Protein AF-A0A8T1SLJ9-F1 (afdb_monomer_lite)

InterPro domains:
  IPR001841 Zinc finger, RING-type [PS50089] (3-45)
  IPR013083 Zinc finger, RING/FYVE/PHD-type [G3DSA:3.30.40.10] (1-55)
  IPR024766 Zinc finger, RING-H2-type [PF12678] (1-45)
  IPR051031 RING-box E3 Ubiquitin Ligase [PTHR11210] (1-53)

Foldseek 3Di:
DDDPVCVVPVVVVQQWWWAFPVRDIDTPVVVVVVCVPQQADPPPRHGGHTPDIGD

Structure (mmCIF, N/CA/C/O backbone):
data_AF-A0A8T1SLJ9-F1
#
_entry.id   AF-A0A8T1SLJ9-F1
#
loop_
_atom_site.group_PDB
_atom_site.id
_atom_site.type_symbol
_atom_site.label_atom_id
_atom_site.label_alt_id
_atom_site.label_comp_id
_atom_site.label_asym_id
_atom_site.label_entity_id
_atom_site.label_seq_id
_atom_site.pdbx_PDB_ins_code
_atom_site.Cartn_x
_atom_site.Cartn_y
_atom_site.Cartn_z
_atom_site.occupancy
_atom_site.B_iso_or_equiv
_atom_site.auth_seq_id
_atom_site.auth_comp_id
_atom_site.auth_asym_id
_atom_site.auth_atom_id
_atom_site.pdbx_PDB_model_num
ATOM 1 N N . ASP A 1 1 ? -4.517 -5.739 -15.653 1.00 48.53 1 ASP A N 1
ATOM 2 C CA . ASP A 1 1 ? -3.762 -4.759 -16.451 1.00 48.53 1 ASP A CA 1
ATOM 3 C C . ASP A 1 1 ? -2.305 -4.821 -16.014 1.00 48.53 1 ASP A C 1
ATOM 5 O O . ASP A 1 1 ? -2.026 -4.631 -14.834 1.00 48.53 1 ASP A O 1
ATOM 9 N N . ALA A 1 2 ? -1.415 -5.285 -16.891 1.00 45.81 2 ALA A N 1
ATOM 10 C CA . ALA A 1 2 ? -0.062 -5.693 -16.516 1.00 45.81 2 ALA A CA 1
ATOM 11 C C . ALA A 1 2 ? 0.818 -4.477 -16.187 1.00 45.81 2 ALA A C 1
ATOM 13 O O . ALA A 1 2 ? 0.962 -3.563 -16.994 1.00 45.81 2 ALA A O 1
ATOM 14 N N . CYS A 1 3 ? 1.442 -4.475 -15.005 1.00 59.56 3 CYS A N 1
ATOM 15 C CA . CYS A 1 3 ? 2.406 -3.450 -14.620 1.00 59.56 3 CYS A CA 1
ATOM 16 C C . CYS A 1 3 ? 3.559 -3.399 -15.644 1.00 59.56 3 CYS A C 1
ATOM 18 O O . CYS A 1 3 ? 4.248 -4.401 -15.841 1.00 59.56 3 CYS A O 1
ATOM 20 N N . LEU A 1 4 ? 3.810 -2.228 -16.247 1.00 58.31 4 LEU A N 1
ATOM 21 C CA . LEU A 1 4 ? 4.898 -1.994 -17.216 1.00 58.31 4 LEU A CA 1
ATOM 22 C C . LEU A 1 4 ? 6.282 -2.444 -16.700 1.00 58.31 4 LEU A C 1
ATOM 24 O O . LEU A 1 4 ? 7.145 -2.809 -17.492 1.00 58.31 4 LEU A O 1
ATOM 28 N N . ARG A 1 5 ? 6.493 -2.488 -15.374 1.00 55.84 5 ARG A N 1
ATOM 29 C CA . ARG A 1 5 ? 7.710 -3.066 -14.773 1.00 55.84 5 ARG A CA 1
ATOM 30 C C . ARG A 1 5 ? 7.719 -4.594 -14.713 1.00 55.84 5 ARG A C 1
ATOM 32 O O . ARG A 1 5 ? 8.772 -5.181 -14.934 1.00 55.84 5 ARG A O 1
ATOM 39 N N . CYS A 1 6 ? 6.581 -5.241 -14.451 1.00 55.91 6 CYS A N 1
ATOM 40 C CA . CYS A 1 6 ? 6.487 -6.709 -14.454 1.00 55.91 6 CYS A CA 1
ATOM 41 C C . CYS A 1 6 ? 6.794 -7.282 -15.858 1.00 55.91 6 CYS A C 1
ATOM 43 O O . CYS A 1 6 ? 7.302 -8.396 -15.962 1.00 55.91 6 CYS A O 1
ATOM 45 N N . GLN A 1 7 ? 6.566 -6.507 -16.930 1.00 56.47 7 GLN A N 1
ATOM 46 C CA . GLN A 1 7 ? 6.960 -6.872 -18.299 1.00 56.47 7 GLN A CA 1
ATOM 47 C C . GLN A 1 7 ? 8.470 -6.748 -18.573 1.00 56.47 7 GLN A C 1
ATOM 49 O O . GLN A 1 7 ? 8.999 -7.537 -19.348 1.00 56.47 7 GLN A O 1
ATOM 54 N N . ALA A 1 8 ? 9.170 -5.800 -17.940 1.00 57.69 8 ALA A N 1
ATOM 55 C CA . ALA A 1 8 ? 10.585 -5.530 -18.217 1.00 57.69 8 ALA A CA 1
ATOM 56 C C . ALA A 1 8 ? 11.548 -6.538 -17.562 1.00 57.69 8 ALA A C 1
ATOM 58 O O . ALA A 1 8 ? 12.602 -6.829 -18.118 1.00 57.69 8 ALA A O 1
ATOM 59 N N . GLU A 1 9 ? 11.193 -7.081 -16.394 1.00 55.09 9 GLU A N 1
ATOM 60 C CA . GLU A 1 9 ? 12.072 -7.970 -15.612 1.00 55.09 9 GLU A CA 1
ATOM 61 C C . GLU A 1 9 ? 11.728 -9.467 -15.731 1.00 55.09 9 GLU A C 1
ATOM 63 O O . GLU A 1 9 ? 12.354 -10.287 -15.067 1.00 55.09 9 GLU A O 1
ATOM 68 N N . ASN A 1 10 ? 10.734 -9.842 -16.551 1.00 53.06 10 ASN A N 1
ATOM 69 C CA . ASN A 1 10 ? 10.206 -11.215 -16.648 1.00 53.06 10 ASN A CA 1
ATOM 70 C C . ASN A 1 10 ? 9.854 -11.835 -15.273 1.00 53.06 10 ASN A C 1
ATOM 72 O O . ASN A 1 10 ? 9.932 -13.040 -15.067 1.00 53.06 10 ASN A O 1
ATOM 76 N N . LYS A 1 11 ? 9.461 -10.989 -14.311 1.00 53.56 11 LYS A N 1
ATOM 77 C CA . LYS A 1 11 ? 8.938 -11.379 -12.992 1.00 53.56 11 LYS A CA 1
ATOM 78 C C . LYS A 1 11 ? 7.431 -11.160 -12.943 1.00 53.56 11 LYS A C 1
ATOM 80 O O . LYS A 1 11 ? 6.906 -10.480 -12.064 1.00 53.56 11 LYS A O 1
ATOM 85 N N . GLN A 1 12 ? 6.731 -11.692 -13.941 1.00 54.81 12 GLN A N 1
ATOM 86 C CA . GLN A 1 12 ? 5.266 -11.654 -13.982 1.00 54.81 12 GLN A CA 1
ATOM 87 C C . GLN A 1 12 ? 4.652 -12.534 -12.882 1.00 54.81 12 GLN A C 1
ATOM 89 O O . GLN A 1 12 ? 3.532 -12.282 -12.448 1.00 54.81 12 GLN A O 1
ATOM 94 N N . GLU A 1 13 ? 5.414 -13.511 -12.389 1.00 53.62 13 GLU A N 1
ATOM 95 C CA . GLU A 1 13 ? 4.951 -14.580 -11.499 1.00 53.62 13 GLU A CA 1
ATOM 96 C C . GLU A 1 13 ? 4.613 -14.113 -10.065 1.00 53.62 13 GLU A C 1
ATOM 98 O O . GLU A 1 13 ? 3.859 -14.789 -9.369 1.00 53.62 13 GLU A O 1
ATOM 103 N N . ASP A 1 14 ? 5.067 -12.921 -9.655 1.00 59.56 14 ASP A N 1
ATOM 104 C CA . ASP A 1 14 ? 4.821 -12.331 -8.322 1.00 59.56 14 ASP A CA 1
ATOM 105 C C . ASP A 1 14 ? 3.998 -11.025 -8.361 1.00 59.56 14 ASP A C 1
ATOM 107 O O . ASP A 1 14 ? 3.897 -10.289 -7.369 1.00 59.56 14 ASP A O 1
ATOM 111 N N . CYS A 1 15 ? 3.392 -10.703 -9.510 1.00 71.81 15 CYS A N 1
ATOM 112 C CA . CYS A 1 15 ? 2.593 -9.489 -9.709 1.00 71.81 15 CYS A CA 1
ATOM 113 C C . CYS A 1 15 ? 1.168 -9.673 -9.120 1.00 71.81 15 CYS A C 1
ATOM 115 O O . CYS A 1 15 ? 0.166 -9.591 -9.823 1.00 71.81 15 CYS A O 1
ATOM 117 N N . VAL A 1 16 ? 1.085 -9.956 -7.814 1.00 82.06 16 VAL A N 1
ATOM 118 C CA . VAL A 1 16 ? -0.169 -10.152 -7.059 1.00 82.06 16 VAL A CA 1
ATOM 119 C C . VAL A 1 16 ? -0.795 -8.820 -6.645 1.00 82.06 16 VAL A C 1
ATOM 121 O O . VAL A 1 16 ? -0.094 -7.823 -6.439 1.00 82.06 16 VAL A O 1
ATOM 124 N N . VAL A 1 17 ? -2.120 -8.782 -6.504 1.00 87.19 17 VAL A N 1
ATOM 125 C CA . VAL A 1 17 ? -2.830 -7.593 -6.015 1.00 87.19 17 VAL A CA 1
ATOM 126 C C . VAL A 1 17 ? -2.831 -7.610 -4.492 1.00 87.19 17 VAL A C 1
ATOM 128 O O . VAL A 1 17 ? -3.179 -8.606 -3.869 1.00 87.19 17 VAL A O 1
ATOM 131 N N . VAL A 1 18 ? -2.440 -6.501 -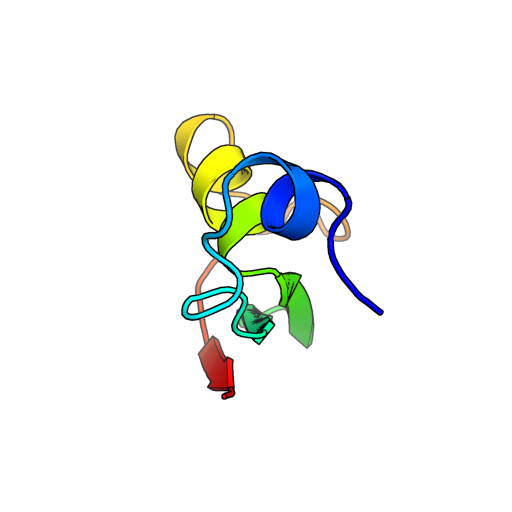3.876 1.00 89.94 18 VAL A N 1
ATOM 132 C CA . VAL A 1 18 ? -2.486 -6.293 -2.428 1.00 89.94 18 VAL A CA 1
ATOM 133 C C . VAL A 1 18 ? -3.556 -5.264 -2.109 1.00 89.94 18 VAL A C 1
ATOM 135 O O . VAL A 1 18 ? -3.622 -4.213 -2.741 1.00 89.94 18 VAL A O 1
ATOM 138 N N . TRP A 1 19 ? -4.388 -5.550 -1.117 1.00 92.44 19 TRP A N 1
ATOM 139 C CA . TRP A 1 19 ? -5.356 -4.602 -0.580 1.00 92.44 19 TRP A CA 1
ATOM 140 C C . TRP A 1 19 ? -4.879 -4.121 0.775 1.00 92.44 19 TRP A C 1
ATOM 142 O O . TRP A 1 19 ? -4.500 -4.931 1.621 1.00 92.44 19 TRP A O 1
ATOM 152 N N . GLY A 1 20 ? -4.912 -2.811 0.970 1.00 92.19 20 GLY A N 1
ATOM 153 C CA . GLY A 1 20 ? -4.677 -2.196 2.264 1.00 92.19 20 GLY A CA 1
ATOM 154 C C . GLY A 1 20 ? -5.941 -2.202 3.120 1.00 92.19 20 GLY A C 1
ATOM 155 O O . GLY A 1 20 ? -7.046 -2.283 2.584 1.00 92.19 20 GLY A O 1
ATOM 156 N N . GLU A 1 21 ? -5.790 -2.046 4.434 1.00 93.19 21 GLU A N 1
ATOM 157 C CA . GLU A 1 21 ? -6.918 -1.855 5.366 1.00 93.19 21 GLU A CA 1
ATOM 158 C C . GLU A 1 21 ? -7.749 -0.609 5.040 1.00 93.19 21 GLU A C 1
ATOM 160 O O . GLU A 1 21 ? -8.948 -0.555 5.293 1.00 93.19 21 GLU A O 1
ATOM 165 N N . CYS A 1 22 ? -7.140 0.372 4.371 1.00 92.38 22 CYS A N 1
ATOM 166 C CA . CYS A 1 22 ? -7.834 1.525 3.805 1.00 92.38 22 CYS A CA 1
ATOM 167 C C . CYS A 1 22 ? -8.701 1.190 2.574 1.00 92.38 22 CYS A C 1
ATOM 169 O O . CYS A 1 22 ? -9.141 2.099 1.874 1.00 92.38 22 CYS A O 1
ATOM 171 N N . ASN A 1 23 ? -8.915 -0.098 2.286 1.00 89.81 23 ASN A N 1
ATOM 172 C CA . ASN A 1 23 ? -9.725 -0.631 1.195 1.00 89.81 23 ASN A CA 1
ATOM 173 C C . ASN A 1 23 ? -9.232 -0.240 -0.217 1.00 89.81 23 ASN A C 1
ATOM 175 O O . ASN A 1 23 ? -9.979 -0.324 -1.192 1.00 89.81 23 ASN A O 1
ATOM 179 N N . HIS A 1 24 ? -7.961 0.158 -0.336 1.00 91.44 24 HIS A N 1
ATOM 180 C CA . HIS A 1 24 ? -7.308 0.463 -1.608 1.00 91.44 24 HIS A CA 1
ATOM 181 C C . HIS A 1 24 ? -6.462 -0.714 -2.085 1.00 91.44 24 HIS A C 1
ATOM 183 O O . HIS A 1 24 ? -5.717 -1.309 -1.307 1.00 91.44 24 HIS A O 1
ATOM 189 N N . SER A 1 25 ? -6.550 -1.031 -3.373 1.00 90.50 25 SER A N 1
ATOM 190 C CA . SER A 1 25 ? -5.814 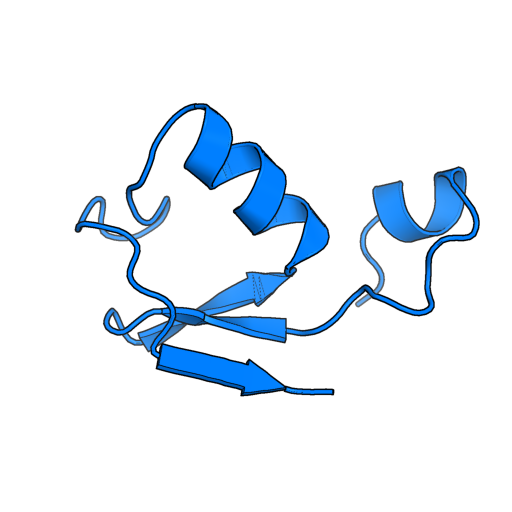-2.125 -4.004 1.00 90.50 25 SER A CA 1
ATOM 191 C C . SER A 1 25 ? -4.667 -1.613 -4.863 1.00 90.50 25 SER A C 1
ATOM 193 O O . SER A 1 25 ? -4.866 -0.717 -5.683 1.00 90.50 25 SER A O 1
ATOM 195 N N . PHE A 1 26 ? -3.499 -2.230 -4.748 1.00 88.06 26 PHE A N 1
ATOM 196 C CA . PHE A 1 26 ? -2.333 -1.922 -5.570 1.00 88.06 26 PHE A CA 1
ATOM 197 C C . PHE A 1 26 ? -1.612 -3.203 -5.973 1.00 88.06 26 PHE A C 1
ATOM 199 O O . PHE A 1 26 ? -1.798 -4.251 -5.367 1.00 88.06 26 PHE A O 1
ATOM 206 N N . HIS A 1 27 ? -0.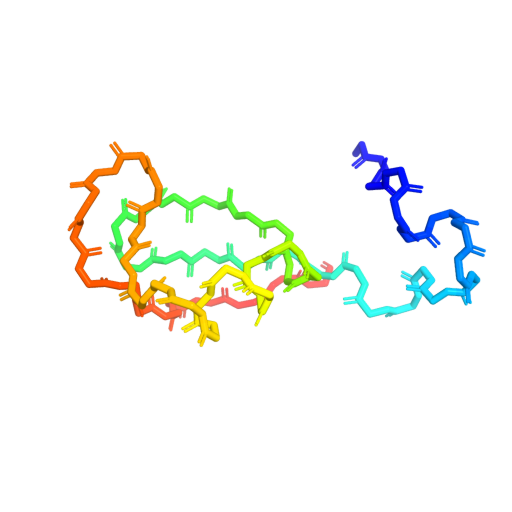751 -3.134 -6.983 1.00 86.69 27 HIS A N 1
ATOM 207 C CA . HIS A 1 27 ? 0.134 -4.255 -7.285 1.00 86.69 27 HIS A CA 1
ATOM 208 C C . HIS A 1 27 ? 1.218 -4.372 -6.213 1.00 86.69 27 HIS A C 1
ATOM 210 O O . HIS A 1 27 ? 1.846 -3.370 -5.860 1.00 86.69 27 HIS A O 1
ATOM 216 N N . ASN A 1 28 ? 1.486 -5.593 -5.752 1.00 83.81 28 ASN A N 1
ATOM 217 C CA . ASN A 1 28 ? 2.541 -5.889 -4.787 1.00 83.81 28 ASN A CA 1
ATOM 218 C C . ASN A 1 28 ? 3.892 -5.315 -5.219 1.00 83.81 28 ASN A C 1
ATOM 220 O O . ASN A 1 28 ? 4.599 -4.733 -4.405 1.00 83.81 28 ASN A O 1
ATOM 224 N N . CYS A 1 29 ? 4.229 -5.410 -6.507 1.00 81.06 29 CYS A N 1
ATOM 225 C CA . CYS A 1 29 ? 5.480 -4.883 -7.050 1.00 81.06 29 CYS A CA 1
ATOM 226 C C . CYS A 1 29 ? 5.609 -3.361 -6.871 1.00 81.06 29 CYS A C 1
ATOM 228 O O . CYS A 1 29 ? 6.668 -2.863 -6.493 1.00 81.06 29 CYS A O 1
ATOM 230 N N . CYS A 1 30 ? 4.528 -2.616 -7.113 1.00 81.50 30 CYS A N 1
ATOM 231 C CA . CYS A 1 30 ? 4.506 -1.164 -6.971 1.00 81.50 30 CYS A CA 1
ATOM 232 C C . CYS A 1 30 ? 4.492 -0.775 -5.496 1.00 81.50 30 CYS A C 1
ATOM 234 O O . CYS A 1 30 ? 5.263 0.082 -5.066 1.00 81.50 30 CYS A O 1
ATOM 236 N N . MET A 1 31 ? 3.635 -1.435 -4.718 1.00 86.62 31 MET A N 1
ATOM 237 C CA . MET A 1 31 ? 3.450 -1.109 -3.316 1.00 86.62 31 MET A CA 1
ATOM 238 C C . MET A 1 31 ? 4.680 -1.476 -2.484 1.00 86.62 31 MET A C 1
ATOM 240 O O . MET A 1 31 ? 5.099 -0.678 -1.660 1.00 86.62 31 MET A O 1
ATOM 244 N N . SER A 1 32 ? 5.336 -2.606 -2.757 1.00 83.25 32 SER A N 1
ATOM 245 C CA . SER A 1 32 ? 6.577 -3.020 -2.084 1.00 83.25 32 SER A CA 1
ATOM 246 C C . SER A 1 32 ? 7.724 -2.017 -2.263 1.00 83.25 32 SER A C 1
ATOM 248 O O . SER A 1 32 ? 8.571 -1.879 -1.385 1.00 83.25 32 SER A O 1
ATOM 250 N N . LEU A 1 33 ? 7.775 -1.296 -3.387 1.00 84.06 33 LEU A N 1
ATOM 251 C CA 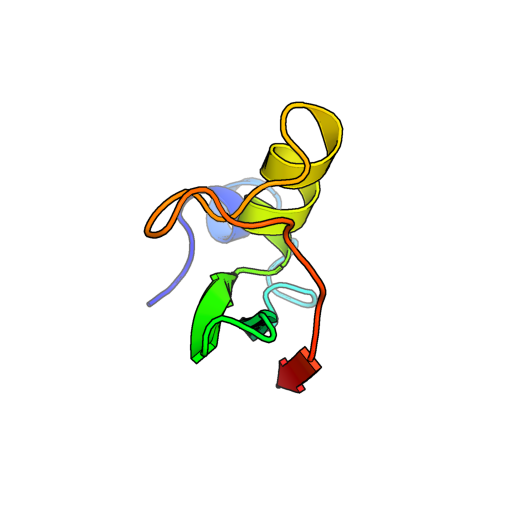. LEU A 1 33 ? 8.746 -0.216 -3.604 1.00 84.06 33 LEU A CA 1
ATOM 252 C C . LEU A 1 33 ? 8.323 1.085 -2.928 1.00 84.06 33 LEU A C 1
ATOM 254 O O . LEU A 1 33 ? 9.169 1.837 -2.447 1.00 84.06 33 LEU A O 1
ATOM 258 N N . TRP A 1 34 ? 7.019 1.343 -2.910 1.00 87.50 34 TRP A N 1
ATOM 259 C CA . TRP A 1 34 ? 6.447 2.512 -2.270 1.00 87.50 34 TRP A CA 1
ATOM 260 C C . TRP A 1 34 ? 6.659 2.472 -0.758 1.00 87.50 34 TRP A C 1
ATOM 262 O O . TRP A 1 34 ? 7.270 3.388 -0.221 1.00 87.50 34 TRP A O 1
ATOM 272 N N . VAL A 1 35 ? 6.282 1.377 -0.092 1.00 85.81 35 VAL A N 1
ATOM 273 C CA . VAL A 1 35 ? 6.412 1.211 1.368 1.00 85.81 35 VAL A CA 1
ATOM 274 C C . VAL A 1 35 ? 7.855 1.292 1.862 1.00 85.81 35 VAL A C 1
ATOM 276 O O . VAL A 1 35 ? 8.084 1.745 2.978 1.00 85.81 35 VAL A O 1
ATOM 279 N N . LYS A 1 36 ? 8.842 0.941 1.019 1.00 85.75 36 LYS A N 1
ATOM 280 C CA . LYS A 1 36 ? 10.273 1.132 1.325 1.00 85.75 36 LYS A CA 1
ATOM 281 C C . LYS A 1 36 ? 10.658 2.601 1.517 1.00 85.75 36 LYS A C 1
ATOM 283 O O . LYS A 1 36 ? 11.630 2.872 2.209 1.00 85.75 36 LYS A O 1
ATOM 288 N N . GLN A 1 37 ? 9.944 3.525 0.877 1.00 86.56 37 GLN A N 1
ATOM 289 C CA . GLN A 1 37 ? 10.194 4.967 0.970 1.00 86.56 37 GLN A CA 1
ATOM 290 C C . GLN A 1 37 ? 9.139 5.680 1.823 1.00 86.56 37 GLN A C 1
ATOM 292 O O . GLN A 1 37 ? 9.471 6.573 2.592 1.00 86.56 37 GLN A O 1
ATOM 297 N N . ASN A 1 38 ? 7.872 5.290 1.690 1.00 86.69 38 ASN A N 1
ATOM 298 C CA . ASN A 1 38 ? 6.722 5.880 2.359 1.00 86.69 38 ASN A CA 1
ATOM 299 C C . ASN A 1 3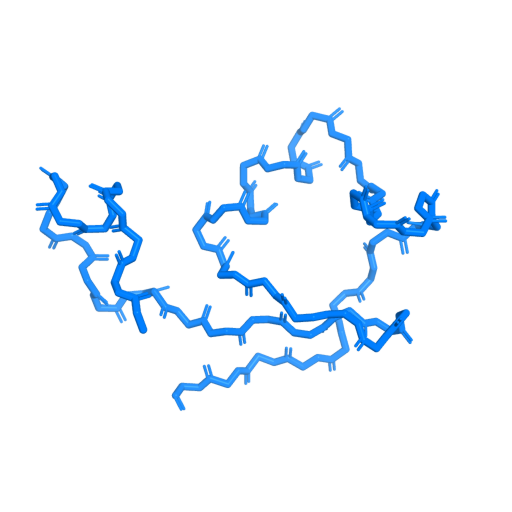8 ? 5.733 4.776 2.737 1.00 86.69 38 ASN A C 1
ATOM 301 O O . ASN A 1 38 ? 5.004 4.264 1.890 1.00 86.69 38 ASN A O 1
ATOM 305 N N . ASN A 1 39 ? 5.653 4.436 4.023 1.00 88.12 39 ASN A N 1
ATOM 306 C CA . ASN A 1 39 ? 4.758 3.390 4.524 1.00 88.12 39 ASN A CA 1
ATOM 307 C C . ASN A 1 39 ? 3.296 3.865 4.666 1.00 88.12 39 ASN A C 1
ATOM 309 O O . ASN A 1 39 ? 2.620 3.567 5.645 1.00 88.12 39 ASN A O 1
ATOM 313 N N . ARG A 1 40 ? 2.810 4.657 3.706 1.00 92.12 40 ARG A N 1
ATOM 314 C CA . ARG A 1 40 ? 1.466 5.250 3.700 1.00 92.12 40 ARG A CA 1
ATOM 315 C C . ARG A 1 40 ? 0.775 5.001 2.376 1.00 92.12 40 ARG A C 1
ATOM 317 O O . ARG A 1 40 ? 1.419 4.957 1.337 1.00 92.12 40 ARG A O 1
ATOM 324 N N . CYS A 1 41 ? -0.541 4.874 2.395 1.00 91.56 41 CYS A N 1
ATOM 325 C CA . CYS A 1 41 ? -1.342 4.721 1.196 1.00 91.56 41 CYS A CA 1
ATOM 326 C C . CYS A 1 41 ? -1.210 5.970 0.305 1.00 91.56 41 CYS A C 1
ATOM 328 O O . CYS A 1 41 ? -1.445 7.076 0.785 1.00 91.56 41 CYS A O 1
ATOM 330 N N . PRO A 1 42 ? -0.908 5.836 -0.994 1.00 87.19 42 PRO A N 1
ATOM 331 C CA . PRO A 1 42 ? -0.776 6.987 -1.887 1.00 87.19 42 PRO A CA 1
ATOM 332 C C . PRO A 1 42 ? -2.111 7.703 -2.166 1.00 87.19 42 PRO A C 1
ATOM 334 O O . PRO A 1 42 ? -2.094 8.846 -2.607 1.00 87.19 42 PRO A O 1
ATOM 337 N N . LEU A 1 43 ? -3.258 7.060 -1.906 1.00 89.12 43 LEU A N 1
ATOM 338 C CA . LEU A 1 43 ? -4.588 7.647 -2.125 1.00 89.12 43 LEU A CA 1
ATOM 339 C C . LEU A 1 43 ? -5.120 8.374 -0.886 1.00 89.12 43 LEU A C 1
ATOM 341 O O . LEU A 1 43 ? -5.530 9.526 -0.976 1.00 89.12 43 LEU A O 1
ATOM 345 N N . CYS A 1 44 ? -5.102 7.720 0.279 1.00 92.69 44 CYS A N 1
ATOM 346 C CA . CYS A 1 44 ? -5.649 8.293 1.514 1.00 92.69 44 CYS A CA 1
ATOM 347 C C . CYS A 1 44 ? -4.594 8.794 2.507 1.00 92.69 44 CYS A C 1
ATOM 349 O O . CYS A 1 44 ? -4.960 9.346 3.538 1.00 92.69 44 CYS A O 1
ATOM 351 N N . GLN A 1 45 ? -3.300 8.591 2.236 1.00 88.44 45 GLN A N 1
ATOM 352 C CA . GLN A 1 45 ? -2.176 8.968 3.109 1.00 88.44 45 GLN A CA 1
ATOM 353 C C . GLN A 1 45 ? -2.213 8.367 4.527 1.00 88.44 45 GLN A C 1
ATOM 355 O O . GLN A 1 45 ? -1.413 8.756 5.376 1.00 88.44 45 GLN A O 1
ATOM 360 N N . GLN A 1 46 ? -3.094 7.401 4.790 1.00 90.50 46 GLN A N 1
ATOM 361 C CA . GLN A 1 46 ? -3.091 6.617 6.026 1.00 90.50 46 GLN A CA 1
ATOM 362 C C . GLN A 1 46 ? -1.956 5.596 6.012 1.00 90.50 46 GLN A C 1
ATOM 364 O O . GLN A 1 46 ? -1.493 5.219 4.936 1.00 90.50 46 GLN A O 1
ATOM 369 N N . ASP A 1 47 ? -1.529 5.124 7.179 1.00 92.38 47 ASP A N 1
ATOM 370 C CA . ASP A 1 47 ? -0.542 4.052 7.282 1.00 92.38 47 ASP A CA 1
ATOM 371 C C . ASP A 1 47 ? -0.939 2.845 6.428 1.00 92.38 47 ASP A C 1
ATOM 373 O O . ASP A 1 47 ? -2.071 2.353 6.458 1.00 92.38 47 ASP A O 1
ATOM 377 N N . TRP A 1 48 ? -0.003 2.421 5.582 1.00 92.06 48 TRP A N 1
ATOM 378 C CA . TRP A 1 48 ? -0.225 1.317 4.672 1.00 92.06 48 TRP A CA 1
ATOM 379 C C . TRP A 1 48 ? -0.069 0.009 5.438 1.00 92.06 48 TRP A C 1
ATOM 381 O O . TRP A 1 48 ? 1.043 -0.416 5.756 1.00 92.06 48 TRP A O 1
ATOM 391 N N . VAL A 1 49 ? -1.199 -0.639 5.700 1.00 91.38 49 VAL A N 1
ATOM 392 C CA . VAL A 1 49 ? -1.259 -1.963 6.315 1.00 91.38 49 VAL A CA 1
ATOM 393 C C . VAL A 1 49 ? -1.915 -2.913 5.331 1.00 91.38 49 VAL A C 1
ATOM 395 O O . VAL A 1 49 ? -3.030 -2.666 4.877 1.00 91.38 49 VAL A O 1
ATOM 398 N N . VAL A 1 50 ? -1.211 -3.983 4.964 1.00 89.88 50 VAL A N 1
ATOM 399 C CA . VAL A 1 50 ? -1.722 -4.989 4.028 1.00 89.88 50 VAL A CA 1
ATOM 400 C C . VAL A 1 50 ? -2.810 -5.802 4.724 1.00 89.88 50 VAL A C 1
ATOM 402 O O . VAL A 1 50 ? -2.534 -6.542 5.660 1.00 89.88 50 VAL A O 1
ATOM 405 N N . GLN A 1 51 ? -4.041 -5.689 4.233 1.00 92.00 51 GLN A N 1
ATOM 406 C CA . GLN A 1 51 ? -5.186 -6.466 4.698 1.00 92.00 51 GLN A CA 1
ATOM 407 C C . GLN A 1 51 ? -5.212 -7.858 4.060 1.00 92.00 51 GLN A C 1
ATOM 409 O O . GLN A 1 51 ? -5.505 -8.850 4.721 1.00 92.00 51 GLN A O 1
ATOM 414 N N . ARG A 1 52 ? -4.968 -7.940 2.747 1.00 89.69 52 ARG A N 1
ATOM 415 C CA . ARG A 1 52 ? -4.988 -9.208 2.001 1.00 89.69 52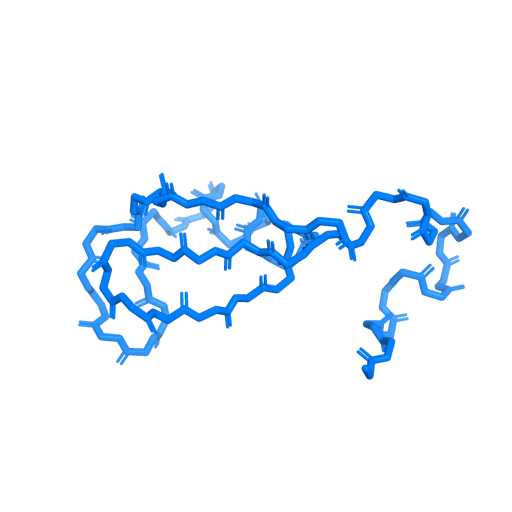 ARG A CA 1
ATOM 416 C C . ARG A 1 52 ? -4.184 -9.121 0.714 1.00 89.69 52 ARG A C 1
ATOM 418 O O . ARG A 1 52 ? -4.009 -8.041 0.156 1.00 89.69 52 ARG A O 1
ATOM 425 N N . ILE A 1 53 ? -3.739 -10.278 0.238 1.00 87.75 53 ILE A N 1
ATOM 426 C CA . ILE A 1 53 ? -3.005 -10.449 -1.016 1.00 87.75 53 ILE A CA 1
ATOM 427 C C . ILE A 1 53 ? -3.761 -11.470 -1.865 1.00 87.75 53 ILE A C 1
ATOM 429 O O . ILE A 1 53 ? -4.145 -12.523 -1.361 1.00 87.75 53 ILE A O 1
ATOM 433 N N . GLY A 1 54 ? -4.011 -11.145 -3.127 1.00 78.12 54 GLY A N 1
ATOM 434 C CA . GLY A 1 54 ? -4.801 -11.941 -4.061 1.00 78.12 54 GLY A CA 1
ATOM 435 C C . GLY A 1 54 ? -3.952 -12.310 -5.252 1.00 78.12 54 GLY A C 1
ATOM 436 O O . GLY A 1 54 ? -3.361 -11.435 -5.890 1.00 78.12 54 GLY A O 1
ATOM 437 N N . LYS A 1 55 ? -3.891 -13.616 -5.491 1.00 60.16 55 LYS A N 1
ATOM 438 C CA . LYS A 1 55 ? -3.361 -14.202 -6.715 1.00 60.16 55 LYS A CA 1
ATOM 439 C C . LYS A 1 55 ? -4.373 -14.072 -7.842 1.00 60.16 55 LYS A C 1
ATOM 441 O O . LYS A 1 55 ? -5.577 -14.252 -7.552 1.00 60.16 55 LYS A O 1
#

Organism: Chelydra serpentina (NCBI:txid8475)

Sequence (55 aa):
DACLRCQAENKQEDCVVVWGECNHSFHNCCMSLWVKQNNRCPLCQQDWVVQRIGK

pLDDT: mean 78.93, std 15.16, range [45.81, 93.19]

Radius of gyration: 11.15 Å; chains: 1; bounding box: 22×24×26 Å

Secondary structure (DSSP, 8-state):
---HHHHHTT-GGG--EEEETTS-EEEHHHHHHHHTT--B-TTT-SB--EEEEE-

=== Feature glossary ===
A reading guide for the features in this record.

Start from the sequence.

  · Sequence gives the chain of amino acids in standard one-letter code (A=alanine, C=cysteine, …, Y=tyrosine), read N→C. It is the only feature that is directly encoded by the gene; all structural features are derived from the folded form of this sequence.

Fold it, and you get atomic coordinates and the backbone conformation that goes with them.

  · Structure coordinates are given as an mmCIF _atom_site loop: one row per atom with element, residue name, chain id, sequence number, and x/y/z position in Å. Only the four main-chain atoms per residue are included here; side chains are omitted to keep the record compact.

  · Backbone dihedral angles. Every residue except chain termini has a φ (preceding-C → N → Cα → C) and a ψ (N → Cα → C → next-N). They are reported in degrees following the IUPAC sign convention. Secondary structure is essentially a statement about which (φ, ψ) basin each residue occupies.

  · Eight-state secondary structure (DSSP): H is the canonical α-helix, G the tighter 3₁₀-helix, I the wider π-helix; E/B are β-structure, T and S are turns and bends, and '-' is everything else. DSSP derives these from the pattern of main-chain N–H···O=C hydrogen bonds, not from the sequence.

  · SS3 is a coarse helix/strand/coil call (letters a/b/c) made by the P-SEA algorithm from inter-Cα distances and dihedrals. It is less detailed than DSSP but needs only Cα positions.

Summarize the fold with a handful of shape descriptors and a per-residue structural alphabet.

  · Radius of gyration (Rg) is the root-mean-square distance of Cα atoms from their centroid — a single number for overall size and compactness. A globular domain of N residues has Rg ≈ 2.2·N^0.38 Å; an extended or disordered chain has a much larger Rg. The Cα contact count is the number of residue pairs whose Cα atoms are within 8 Å and are more than four positions apart in sequence — a standard proxy for tertiary packing density. The bounding box is the smallest axis-aligned box enclosing all Cα atoms.

  · 3Di is Foldseek's structural alphabet. Each residue is assigned one of twenty discrete states based on how its Cα sits relative to its spatial (not sequential) neighbors. Aligning 3Di strings finds structural homologs roughly as well as full 3D superposition, but orders of magnitude faster.

  · Solvent-accessible surface area (SASA) is the area in Å² traced out by the centre of a 1.4 Å probe sphere (a water molecule) rolled over the protein's van der Waals surface (Shrake–Rupley / Lee–Richards construction). Buried residues have near-zero SASA; fully exposed residues can exceed 200 Å². The total SASA scales roughly with the number of surface residues.

Ask how reliable the model is.

  · For AlphaFold models, the B-factor field carries pLDDT — the model's own estimate of local accuracy on a 0–100 scale. Regions with pLDDT<50 should be treated as essentially unmodeled; they often correspond to intrinsically disordered segments.

  · For experimental (PDB) structures, the B-factor (temperature factor) quantifies the positional spread of each atom in the crystal — a combination of thermal vibration and static disorder — in units of Å². High B-factors mark flexible loops or poorly resolved regions; low B-factors mark the rigid, well-ordered core.

  · Predicted Aligned Error (PAE) is an AlphaFold confidence matrix: entry (i, j) is the expected error in the position of residue j, in ångströms, when the prediction is superimposed on the true structure at residue i. Low PAE within a block of residues means that block is internally rigid and well-predicted; high PAE between two blocks means their relative placement is uncertain even if each block individually is confident.

Place it in context: what it resembles, what it is annotated as, and how it looks.

  · Structural nearest neighbors (via Foldseek easy-search vs the PDB). Reported per hit: target PDB id, E-value, and alignment TM-score. A TM-score above ~0.5 is the conventional threshold for 'same fold'.

  · Functional annotations link the protein to curated databases. InterPro entries identify conserved domains and families by matching the sequence against member-database signatures (Pfam, PROSITE, CDD, …). Gene Ontology (GO) terms describe molecular function, biological process, and cellular component in a controlled vocabulary. CATH places the structure in a hierarchical fold classification (Class/Architecture/Topology/Homologous-superfamily). The organism is the source species.

  · The contact map is a binary N×N matrix image: pixel (i, j) is dark where Cα_i and Cα_j are within 8 Å and |i−j|>4. Because the |i−j|>4 filter removes local helical contacts, off-diagonal stripes parallel to the main diagonal indicate parallel β-sheets; stripes perpendicular to it indicate antiparallel β-sheets. The Ramachandran plot scatters every residue's (φ, ψ) pair against the sterically allowed regions. The PAE heatmap renders the predicted-aligned-error matrix.

  · Six rendered views show the 3D structure from the faces of a cube — i.e. along ±x, ±y, ±z. Rendering representation is drawn randomly per protein from cartoon (secondary-structure ribbons), sticks (backbone bonds), or molecular surface; coloring is either N→C rainbow (blue at the N-terminus through red at the C-terminus) or one color per chain.